Protein AF-A0A1M6V887-F1 (afdb_monomer_lite)

Structure (mmCIF, N/CA/C/O backbone):
data_AF-A0A1M6V887-F1
#
_entry.id   AF-A0A1M6V887-F1
#
loop_
_atom_site.group_PDB
_atom_site.id
_atom_site.type_symbol
_atom_site.label_atom_id
_atom_site.label_alt_id
_atom_site.label_comp_id
_atom_site.label_asym_id
_atom_site.label_entity_id
_atom_site.label_seq_id
_atom_site.pdbx_PDB_ins_code
_atom_site.Cartn_x
_atom_site.Cartn_y
_atom_site.Cartn_z
_atom_site.occupancy
_atom_site.B_iso_or_equiv
_atom_site.auth_seq_id
_atom_site.auth_comp_id
_atom_site.auth_asym_id
_atom_site.auth_atom_id
_atom_site.pdbx_PDB_model_num
ATOM 1 N N . MET A 1 1 ? -3.893 9.327 21.746 1.00 69.94 1 MET A N 1
ATOM 2 C CA . MET A 1 1 ? -4.858 9.530 20.645 1.00 69.94 1 MET A CA 1
ATOM 3 C C . MET A 1 1 ? -4.249 10.284 19.473 1.00 69.94 1 MET A C 1
ATOM 5 O O . MET A 1 1 ? -4.200 9.677 18.418 1.00 69.94 1 MET A O 1
ATOM 9 N N . LEU A 1 2 ? -3.698 11.497 19.641 1.00 79.75 2 LEU A N 1
ATOM 10 C CA . LEU A 1 2 ? -3.108 12.311 18.554 1.00 79.75 2 LEU A CA 1
ATOM 11 C C . LEU A 1 2 ? -2.219 11.526 17.561 1.00 79.75 2 LEU A C 1
ATOM 13 O O . LEU A 1 2 ? -2.424 11.602 16.357 1.00 79.75 2 LEU A O 1
ATOM 17 N N . THR A 1 3 ? -1.283 10.709 18.057 1.00 83.62 3 THR A N 1
ATOM 18 C CA . THR A 1 3 ? -0.378 9.895 17.220 1.00 83.62 3 THR A CA 1
ATOM 19 C C . THR A 1 3 ? -1.118 8.912 16.307 1.00 83.62 3 THR A C 1
ATOM 21 O O . THR A 1 3 ? -0.723 8.728 15.161 1.00 83.62 3 THR A O 1
ATOM 24 N N . ILE A 1 4 ? -2.206 8.310 16.797 1.00 84.69 4 ILE A N 1
ATOM 25 C CA . ILE A 1 4 ? -3.026 7.359 16.034 1.00 84.69 4 ILE A CA 1
ATOM 26 C C . ILE A 1 4 ? -3.824 8.109 14.964 1.00 84.69 4 ILE A C 1
ATOM 28 O O . ILE A 1 4 ? -3.908 7.629 13.841 1.00 84.69 4 ILE A O 1
ATOM 32 N N . GLN A 1 5 ? -4.339 9.306 15.272 1.00 85.56 5 GLN A N 1
ATOM 33 C CA . GLN A 1 5 ? -5.052 10.130 14.286 1.00 85.56 5 GLN A CA 1
ATOM 34 C C . GLN A 1 5 ? -4.105 10.568 13.163 1.00 85.56 5 GLN A C 1
ATOM 36 O O . GLN A 1 5 ? -4.417 10.376 11.993 1.00 85.56 5 GLN A O 1
ATOM 41 N N . CYS A 1 6 ? -2.918 11.092 13.501 1.00 88.56 6 CYS A N 1
ATOM 42 C CA . CYS A 1 6 ? -1.921 11.491 12.504 1.00 88.56 6 CYS A CA 1
ATOM 43 C C . CYS A 1 6 ? -1.523 10.318 11.605 1.00 88.56 6 CYS A C 1
ATOM 45 O O . CYS A 1 6 ? -1.437 10.474 10.389 1.00 88.56 6 CYS A O 1
ATOM 47 N N . TYR A 1 7 ? -1.321 9.139 12.198 1.00 90.38 7 TYR A N 1
ATOM 48 C CA . TYR A 1 7 ? -1.041 7.927 11.445 1.00 90.38 7 TYR A CA 1
ATOM 49 C C 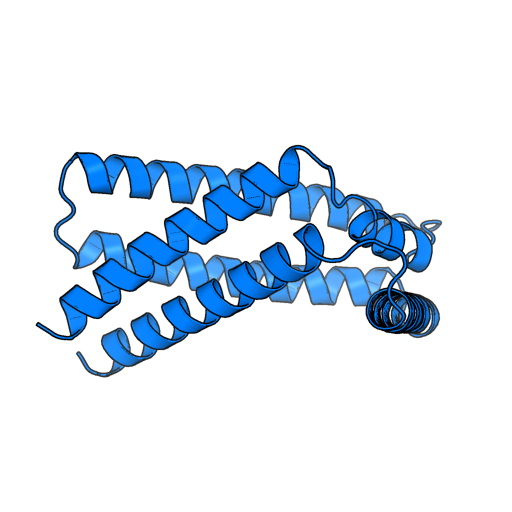. TYR A 1 7 ? -2.217 7.546 10.528 1.00 90.38 7 TYR A C 1
ATOM 51 O O . TYR A 1 7 ? -2.000 7.302 9.347 1.00 90.38 7 TYR A O 1
ATOM 59 N N . ALA A 1 8 ? -3.455 7.541 11.033 1.00 87.69 8 ALA A N 1
ATOM 60 C CA . ALA A 1 8 ? -4.643 7.186 10.258 1.00 87.69 8 ALA A CA 1
ATOM 61 C C . ALA A 1 8 ? -4.856 8.137 9.069 1.00 87.69 8 ALA A C 1
ATOM 63 O O . ALA A 1 8 ? -5.131 7.685 7.959 1.00 87.69 8 ALA A O 1
ATOM 64 N N . PHE A 1 9 ? -4.644 9.442 9.270 1.00 90.12 9 PHE A N 1
ATOM 65 C CA . PHE A 1 9 ? -4.653 10.430 8.191 1.00 90.12 9 PHE A CA 1
ATOM 66 C C . PHE A 1 9 ? -3.540 10.180 7.174 1.00 90.12 9 PHE A C 1
ATOM 68 O O . PHE A 1 9 ? -3.796 10.218 5.973 1.00 90.12 9 PHE A O 1
ATOM 75 N N . PHE A 1 10 ? -2.317 9.899 7.625 1.00 90.88 10 PHE A N 1
ATOM 76 C CA . PHE A 1 10 ? -1.206 9.619 6.718 1.00 90.88 10 PHE A CA 1
ATOM 77 C C . PHE A 1 10 ? -1.443 8.331 5.916 1.00 90.88 10 PHE A C 1
ATOM 79 O O . PHE A 1 10 ? -1.194 8.295 4.713 1.00 90.88 10 PHE A O 1
ATOM 86 N N . TRP A 1 11 ? -2.005 7.300 6.551 1.00 92.06 11 TRP A N 1
ATOM 87 C CA . TRP A 1 11 ? -2.368 6.044 5.901 1.00 92.06 11 TRP A CA 1
ATOM 88 C C . TRP A 1 11 ? -3.495 6.235 4.883 1.00 92.06 11 TRP A C 1
ATOM 90 O O . TRP A 1 11 ? -3.403 5.721 3.768 1.00 92.06 11 TRP A O 1
ATOM 100 N N . LEU A 1 12 ? -4.506 7.051 5.197 1.00 91.44 12 LEU A N 1
ATOM 101 C CA . LEU A 1 12 ? -5.552 7.433 4.246 1.00 91.44 12 LEU A CA 1
ATOM 102 C C . LEU A 1 12 ? -4.972 8.178 3.034 1.00 91.44 12 LEU A C 1
ATOM 104 O O . LEU A 1 12 ? -5.258 7.813 1.895 1.00 91.44 12 LEU A O 1
ATOM 108 N N . LEU A 1 13 ? -4.146 9.202 3.266 1.00 91.81 13 LEU A N 1
ATOM 109 C CA . LEU A 1 13 ? -3.545 10.007 2.198 1.00 91.81 13 LEU A CA 1
ATOM 110 C C . LEU A 1 13 ? -2.625 9.175 1.301 1.00 91.81 13 LEU A C 1
ATOM 112 O O . LEU A 1 13 ? -2.668 9.321 0.079 1.00 91.81 13 LEU A O 1
ATOM 116 N N . SER A 1 14 ? -1.833 8.279 1.893 1.00 88.88 14 SER A N 1
ATOM 117 C CA . SER A 1 14 ? -0.972 7.354 1.156 1.00 88.88 14 SER A CA 1
ATOM 118 C C . SER A 1 14 ? -1.794 6.445 0.237 1.00 88.88 14 SER A C 1
ATOM 120 O O . SER A 1 14 ? -1.525 6.404 -0.963 1.00 88.88 14 SER A O 1
ATOM 122 N N . ASN A 1 15 ? -2.860 5.818 0.750 1.00 87.88 15 ASN A N 1
ATOM 123 C CA . ASN A 1 15 ? -3.737 4.968 -0.062 1.00 87.88 15 ASN A CA 1
ATOM 124 C C . ASN A 1 15 ? -4.506 5.761 -1.137 1.00 87.88 15 ASN A C 1
ATOM 126 O O . ASN A 1 15 ? -4.669 5.266 -2.251 1.00 87.88 15 ASN A O 1
ATOM 130 N N . CYS A 1 16 ? -4.933 6.998 -0.852 1.00 86.94 16 CYS A N 1
ATOM 131 C CA . CYS A 1 16 ? -5.525 7.894 -1.855 1.00 86.94 16 CYS A CA 1
ATOM 132 C C . CYS A 1 16 ? -4.547 8.202 -2.995 1.00 86.94 16 CYS A C 1
ATOM 134 O O . CYS A 1 16 ? -4.934 8.168 -4.162 1.00 86.94 16 CYS A O 1
ATOM 136 N N . SER A 1 17 ? -3.283 8.487 -2.668 1.00 86.56 17 SER A N 1
ATOM 137 C CA . SER A 1 17 ? -2.237 8.732 -3.665 1.00 86.56 17 SER A CA 1
ATOM 138 C C . SER A 1 17 ? -2.011 7.499 -4.544 1.00 86.56 17 SER A C 1
ATOM 140 O O . SER A 1 17 ? -2.043 7.603 -5.768 1.00 86.56 17 SER A O 1
ATOM 142 N N . SER A 1 18 ? -1.888 6.312 -3.939 1.00 83.38 18 SER A N 1
ATOM 143 C CA . SER A 1 18 ? -1.762 5.049 -4.676 1.00 83.38 18 SER A CA 1
ATOM 144 C C . SER A 1 18 ? -2.957 4.791 -5.594 1.00 83.38 18 SER A C 1
ATOM 146 O O . SER A 1 18 ? -2.770 4.415 -6.748 1.00 83.38 18 SER A O 1
ATOM 148 N N . MET A 1 19 ? -4.180 5.042 -5.117 1.00 84.31 19 MET A N 1
ATOM 149 C CA . MET A 1 19 ? -5.389 4.895 -5.928 1.00 84.31 19 MET A CA 1
ATOM 150 C C . MET A 1 19 ? -5.386 5.858 -7.114 1.00 84.31 19 MET A C 1
ATOM 152 O O . MET A 1 19 ? -5.684 5.444 -8.230 1.00 84.31 19 MET A O 1
ATOM 156 N N . LYS A 1 20 ? -4.998 7.121 -6.897 1.00 83.19 20 LYS A N 1
ATOM 157 C CA . LYS A 1 20 ? -4.876 8.110 -7.971 1.00 83.19 20 LYS A CA 1
ATOM 158 C C . LYS A 1 20 ? -3.867 7.661 -9.026 1.00 83.19 20 LYS A C 1
ATOM 160 O O . LYS A 1 20 ? -4.201 7.675 -10.199 1.00 83.19 20 LYS A O 1
ATOM 165 N N . ILE A 1 21 ? -2.685 7.196 -8.620 1.00 80.38 21 ILE A N 1
ATOM 166 C CA . ILE A 1 21 ? -1.658 6.697 -9.550 1.00 80.38 21 ILE A CA 1
ATOM 167 C C . ILE A 1 21 ? -2.200 5.537 -10.394 1.00 80.38 21 ILE A C 1
ATOM 169 O O . ILE A 1 21 ? -1.987 5.506 -11.603 1.00 80.38 21 ILE A O 1
ATOM 173 N N . ILE A 1 22 ? -2.921 4.596 -9.778 1.00 76.81 22 ILE A N 1
ATOM 174 C CA . ILE A 1 22 ? -3.529 3.464 -10.490 1.00 76.81 22 ILE A CA 1
ATOM 175 C C . ILE A 1 22 ? -4.615 3.947 -11.456 1.00 76.81 22 ILE A C 1
ATOM 177 O O . IL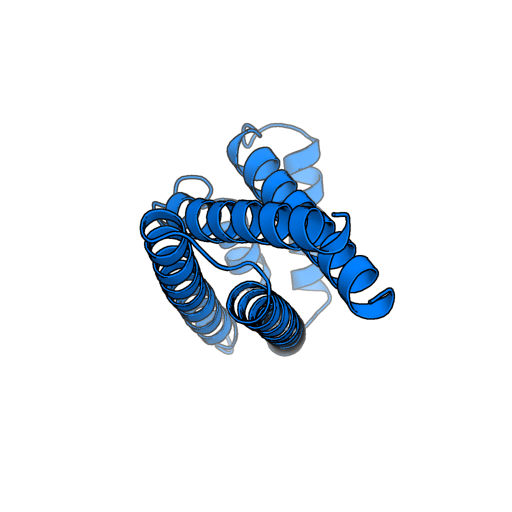E A 1 22 ? -4.665 3.486 -12.593 1.00 76.81 22 ILE A O 1
ATOM 181 N N . MET A 1 23 ? -5.477 4.869 -11.026 1.00 77.50 23 MET A N 1
ATOM 182 C CA . MET A 1 23 ? -6.547 5.418 -11.859 1.00 77.50 23 MET A CA 1
ATOM 183 C C . MET A 1 23 ? -6.011 6.236 -13.030 1.00 77.50 23 MET A C 1
ATOM 185 O O . MET A 1 23 ? -6.509 6.067 -14.138 1.00 77.50 23 MET A O 1
ATOM 189 N N . ASP A 1 24 ? -4.989 7.061 -12.803 1.00 74.62 24 ASP A N 1
ATOM 190 C CA . ASP A 1 24 ? -4.304 7.805 -13.857 1.00 74.62 24 ASP A CA 1
ATOM 191 C C . ASP A 1 24 ? -3.724 6.801 -14.861 1.00 74.62 24 ASP A C 1
ATOM 193 O O . ASP A 1 24 ? -4.051 6.851 -16.039 1.00 74.62 24 ASP A O 1
ATOM 197 N N . ARG A 1 25 ? -2.999 5.776 -14.394 1.00 68.88 25 ARG A N 1
ATOM 198 C CA . ARG A 1 25 ? -2.435 4.737 -15.271 1.00 68.88 25 ARG A CA 1
ATOM 199 C C . ARG A 1 25 ? -3.489 3.971 -16.081 1.00 68.88 25 ARG A C 1
ATOM 201 O O . ARG A 1 25 ? -3.215 3.604 -17.215 1.00 68.88 25 ARG A O 1
ATOM 208 N N . LEU A 1 26 ? -4.662 3.700 -15.505 1.00 69.19 26 LEU A N 1
ATOM 209 C CA . LEU A 1 26 ? -5.765 3.000 -16.179 1.00 69.19 26 LEU A CA 1
ATOM 210 C C . LEU A 1 26 ? -6.573 3.908 -17.121 1.00 69.19 26 LEU A C 1
ATOM 212 O O . LEU A 1 26 ? -7.219 3.399 -18.036 1.00 69.19 26 LEU A O 1
ATOM 216 N N . GLY A 1 27 ? -6.586 5.218 -16.865 1.00 62.25 27 GLY A N 1
ATOM 217 C CA . GLY A 1 27 ? -7.349 6.216 -17.616 1.00 62.25 27 GLY A CA 1
ATOM 218 C C . GLY A 1 27 ? -6.563 6.904 -18.733 1.00 62.25 27 GLY A C 1
ATOM 219 O O . GLY A 1 27 ? -7.177 7.469 -19.635 1.00 62.25 27 GLY A O 1
ATOM 220 N N . THR A 1 28 ? -5.231 6.865 -18.695 1.00 58.50 28 THR A N 1
ATOM 221 C CA . THR A 1 28 ? -4.382 7.438 -19.741 1.00 58.50 28 THR A CA 1
ATOM 222 C C . THR A 1 28 ? -4.364 6.526 -20.971 1.00 58.50 28 THR A C 1
ATOM 224 O O . THR A 1 28 ? -3.912 5.382 -20.910 1.00 58.50 28 THR A O 1
ATOM 227 N N . GLU A 1 29 ? -4.841 7.030 -22.111 1.00 55.81 29 GLU A N 1
ATOM 228 C CA . GLU A 1 29 ? -4.553 6.415 -23.409 1.00 55.81 29 GLU A CA 1
ATOM 229 C C . GLU A 1 29 ? -3.037 6.488 -23.643 1.00 55.81 29 GLU A C 1
ATOM 231 O O . GLU A 1 29 ? -2.437 7.550 -23.489 1.00 55.81 29 GLU A O 1
ATOM 236 N N . ALA A 1 30 ? -2.407 5.367 -24.008 1.00 55.88 30 ALA A N 1
ATOM 237 C CA . ALA A 1 30 ? -0.948 5.213 -24.121 1.00 55.88 30 ALA A CA 1
ATOM 238 C C . ALA A 1 30 ? -0.246 6.171 -25.123 1.00 55.88 30 ALA A C 1
ATOM 240 O O . ALA A 1 30 ? 0.961 6.074 -25.326 1.00 55.88 30 ALA A O 1
ATOM 241 N N . GLU A 1 31 ? -0.974 7.098 -25.755 1.00 54.94 31 GLU A N 1
ATOM 242 C CA . GLU A 1 31 ? -0.477 8.034 -26.770 1.00 54.94 31 GLU A CA 1
ATOM 243 C C . GLU A 1 31 ? -0.353 9.500 -26.315 1.00 54.94 31 GLU A C 1
ATOM 245 O O . GLU A 1 31 ? 0.166 10.313 -27.080 1.00 54.94 31 GLU A O 1
ATOM 250 N N . THR A 1 32 ? -0.763 9.872 -25.097 1.00 64.50 32 THR A N 1
ATOM 251 C CA . THR A 1 32 ? -0.560 11.252 -24.600 1.00 64.50 32 THR A CA 1
ATOM 252 C C . THR A 1 32 ? 0.912 11.578 -24.323 1.00 64.50 32 THR A C 1
ATOM 254 O O . THR A 1 32 ? 1.654 10.739 -23.814 1.00 64.50 32 THR A O 1
ATOM 257 N N . ASP A 1 33 ? 1.323 12.824 -24.589 1.00 68.00 33 ASP A N 1
ATOM 258 C CA . ASP A 1 33 ? 2.706 13.307 -24.402 1.00 68.00 33 ASP A CA 1
ATOM 259 C C . ASP A 1 33 ? 3.234 13.098 -22.968 1.00 68.00 33 ASP A C 1
ATOM 261 O O . ASP A 1 33 ? 4.394 12.744 -22.777 1.00 68.00 33 ASP A O 1
ATOM 265 N N . GLU A 1 34 ? 2.360 13.196 -21.963 1.00 66.62 34 GLU A N 1
ATOM 266 C CA . GLU A 1 34 ? 2.685 12.968 -20.546 1.00 66.62 34 GLU A CA 1
ATOM 267 C C . GLU A 1 34 ? 3.046 11.497 -20.240 1.00 66.62 34 GLU A C 1
ATOM 269 O O . GLU A 1 34 ? 3.811 11.202 -19.322 1.00 66.62 34 GLU A O 1
ATOM 274 N N . TYR A 1 35 ? 2.505 10.548 -21.015 1.00 66.19 35 TYR A N 1
ATOM 275 C CA . TYR A 1 35 ? 2.834 9.124 -20.896 1.00 66.19 35 TYR A CA 1
ATOM 276 C C . TYR A 1 35 ? 4.216 8.831 -21.490 1.00 66.19 35 TYR A C 1
ATOM 278 O O . TYR A 1 35 ? 4.986 8.067 -20.911 1.00 66.19 35 TYR A O 1
ATOM 286 N N . LYS A 1 36 ? 4.550 9.483 -22.613 1.00 68.50 36 LYS A N 1
ATOM 287 C CA . LYS A 1 36 ? 5.879 9.400 -23.235 1.00 68.50 36 LYS A CA 1
ATOM 288 C C . LYS A 1 36 ? 6.957 9.997 -22.339 1.00 68.50 36 LYS A C 1
ATOM 290 O O . LYS A 1 36 ? 7.965 9.343 -22.123 1.00 68.50 36 LYS A O 1
ATOM 295 N N . GLU A 1 37 ? 6.709 11.161 -21.742 1.00 74.56 37 GLU A N 1
ATOM 296 C CA . GLU A 1 37 ? 7.657 11.789 -20.813 1.00 74.56 37 GLU A CA 1
ATOM 297 C C . GLU A 1 37 ? 7.976 10.873 -19.618 1.00 74.56 37 GLU A C 1
ATOM 299 O O . GLU A 1 37 ? 9.142 10.629 -19.316 1.00 74.56 37 GLU A O 1
ATOM 304 N N . LYS A 1 38 ? 6.959 10.255 -19.001 1.00 70.62 38 LYS A N 1
ATOM 305 C CA . LYS A 1 38 ? 7.166 9.284 -17.908 1.00 70.62 38 LYS A CA 1
ATOM 306 C C . LYS A 1 38 ? 7.903 8.023 -18.359 1.00 70.62 38 LYS A C 1
ATOM 308 O O . LYS A 1 38 ? 8.679 7.457 -17.590 1.00 70.62 38 LYS A O 1
ATOM 313 N N . ARG A 1 39 ? 7.655 7.561 -19.586 1.00 69.31 39 ARG A N 1
ATOM 314 C CA . ARG A 1 39 ? 8.354 6.414 -20.178 1.00 69.31 39 ARG A CA 1
ATOM 315 C C . ARG A 1 39 ? 9.836 6.729 -20.389 1.00 69.31 39 ARG A C 1
ATOM 317 O O . ARG A 1 39 ? 10.675 5.920 -20.005 1.00 69.31 39 ARG A O 1
ATOM 324 N N . ASP A 1 40 ? 10.141 7.917 -20.897 1.00 76.88 40 ASP A N 1
ATOM 325 C CA . ASP A 1 40 ? 11.509 8.391 -21.118 1.00 76.88 40 ASP A CA 1
ATOM 326 C C . ASP A 1 40 ? 12.253 8.604 -19.785 1.00 76.88 40 ASP A C 1
ATOM 328 O O . ASP A 1 40 ? 13.431 8.260 -19.664 1.00 76.88 40 ASP A O 1
ATOM 332 N N . GLU A 1 41 ? 11.573 9.092 -18.740 1.00 74.12 41 GLU A N 1
ATOM 333 C CA . GLU A 1 41 ? 12.135 9.172 -17.384 1.00 74.12 41 GLU A CA 1
ATOM 334 C C . GLU A 1 41 ? 12.501 7.786 -16.833 1.00 74.12 41 GLU A C 1
ATOM 336 O O . GLU A 1 41 ? 13.598 7.598 -16.299 1.00 74.12 41 GLU A O 1
ATOM 341 N N . ILE A 1 42 ? 11.612 6.801 -16.987 1.00 71.12 42 ILE A N 1
ATOM 342 C CA . ILE A 1 42 ? 11.841 5.412 -16.565 1.00 71.12 42 ILE A CA 1
ATOM 343 C C . ILE A 1 42 ? 13.016 4.790 -17.331 1.00 71.12 42 ILE A C 1
ATOM 345 O O . ILE A 1 42 ? 13.868 4.131 -16.729 1.00 71.12 42 ILE A O 1
ATOM 349 N N . GLU A 1 43 ? 13.093 5.026 -18.640 1.00 69.88 43 GLU A N 1
ATOM 350 C CA . GLU A 1 43 ? 14.194 4.566 -19.485 1.00 69.88 43 GLU A CA 1
ATOM 351 C C . GLU A 1 43 ? 15.520 5.218 -19.065 1.00 69.88 43 GLU A C 1
ATOM 353 O O . GLU A 1 43 ? 16.539 4.539 -18.922 1.00 69.88 43 GLU A O 1
ATOM 358 N N . SER A 1 44 ? 15.505 6.517 -18.748 1.00 73.94 44 SER A N 1
ATOM 359 C CA . SER A 1 44 ? 16.679 7.218 -18.223 1.00 73.94 44 SER A CA 1
ATOM 360 C C . SER A 1 44 ? 17.150 6.626 -16.887 1.00 73.94 44 SER A C 1
ATOM 362 O O . SER A 1 44 ? 18.338 6.355 -16.719 1.00 73.94 44 SER A O 1
ATOM 364 N N . LEU A 1 45 ? 16.232 6.330 -15.960 1.00 70.06 45 LEU A N 1
ATOM 365 C CA . LEU A 1 45 ? 16.538 5.688 -14.679 1.00 70.06 45 LEU A CA 1
ATOM 366 C C . LEU A 1 45 ? 17.193 4.316 -14.873 1.00 70.06 45 LEU A C 1
ATOM 368 O O . LEU A 1 45 ? 18.193 4.028 -14.213 1.00 70.06 45 LEU A O 1
ATOM 372 N N . GLY A 1 46 ? 16.671 3.505 -15.800 1.00 65.81 46 GLY A N 1
ATOM 373 C CA . GLY A 1 46 ? 17.244 2.207 -16.170 1.00 65.81 46 GLY A CA 1
ATOM 374 C C . GLY A 1 46 ? 18.640 2.306 -16.796 1.00 65.81 46 GLY A C 1
ATOM 375 O O . GLY A 1 46 ? 19.469 1.430 -16.570 1.00 65.81 46 GLY A O 1
ATOM 376 N N . ASN A 1 47 ? 18.926 3.395 -17.514 1.00 69.12 47 ASN A N 1
ATOM 377 C CA . ASN A 1 47 ? 20.235 3.657 -18.121 1.00 69.12 47 ASN A CA 1
ATOM 378 C C . ASN A 1 47 ? 21.274 4.211 -17.126 1.00 69.12 47 ASN A C 1
ATOM 380 O O . ASN A 1 47 ? 22.475 4.005 -17.314 1.00 69.12 47 ASN A O 1
ATOM 384 N N . PHE A 1 48 ? 20.844 4.917 -16.072 1.00 68.62 48 PHE A N 1
ATOM 385 C CA . PHE A 1 48 ? 21.744 5.529 -15.082 1.00 68.62 48 PHE A CA 1
ATOM 386 C C . PHE A 1 48 ? 22.075 4.631 -13.882 1.00 68.62 48 PHE A C 1
ATOM 388 O O . PHE A 1 48 ? 23.134 4.802 -13.275 1.00 68.62 48 PHE A O 1
ATOM 395 N N . PHE A 1 49 ? 21.204 3.686 -13.520 1.00 66.81 49 PHE A N 1
ATOM 396 C CA . PHE A 1 49 ? 21.391 2.822 -12.353 1.00 66.81 49 PHE A CA 1
ATOM 397 C C . PHE A 1 49 ? 21.472 1.347 -12.744 1.00 66.81 49 PHE A C 1
ATOM 399 O O . PHE A 1 49 ? 20.765 0.880 -13.628 1.00 66.81 49 PHE A O 1
ATOM 406 N N . SER A 1 50 ? 22.301 0.573 -12.035 1.00 68.75 50 SER A N 1
ATOM 407 C CA . SER A 1 50 ? 22.321 -0.878 -12.229 1.00 68.75 50 SER A CA 1
ATOM 408 C C . SER A 1 50 ? 20.988 -1.502 -11.802 1.00 68.75 50 SER A C 1
ATOM 410 O O . SER A 1 50 ? 20.388 -1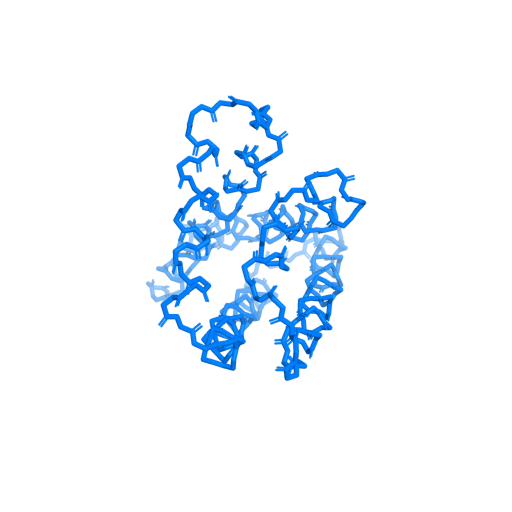.090 -10.802 1.00 68.75 50 SER A O 1
ATOM 412 N N . GLY A 1 51 ? 20.555 -2.550 -12.511 1.00 66.25 51 GLY A N 1
ATOM 413 C CA . GLY A 1 51 ? 19.339 -3.301 -12.176 1.00 66.25 51 GLY A CA 1
ATOM 414 C C . GLY A 1 51 ? 19.318 -3.813 -10.742 1.00 66.25 51 GLY A C 1
ATOM 415 O O . GLY A 1 51 ? 18.278 -3.788 -10.086 1.00 66.25 51 GLY A O 1
ATOM 416 N N . GLU A 1 52 ? 20.483 -4.174 -10.198 1.00 69.38 52 GLU A N 1
ATOM 417 C CA . GLU A 1 52 ? 20.615 -4.562 -8.794 1.00 69.38 52 GLU A CA 1
ATOM 418 C C . GLU A 1 52 ? 20.307 -3.400 -7.832 1.00 69.38 52 GLU A C 1
ATOM 420 O O . GLU A 1 52 ? 19.631 -3.601 -6.820 1.00 69.38 52 GLU A O 1
ATOM 425 N N . SER A 1 53 ? 20.773 -2.184 -8.138 1.00 73.06 53 SER A N 1
ATOM 426 C CA . SER A 1 53 ? 20.536 -0.999 -7.306 1.00 73.06 53 SER A CA 1
ATOM 427 C C . SER A 1 53 ? 19.058 -0.608 -7.311 1.00 73.06 53 SER A C 1
ATOM 429 O O . SER A 1 53 ? 18.460 -0.452 -6.243 1.00 73.06 53 SER A O 1
ATOM 431 N N . ILE A 1 54 ? 18.448 -0.565 -8.501 1.00 72.81 54 ILE A N 1
ATOM 432 C CA . ILE A 1 54 ? 17.019 -0.288 -8.689 1.00 72.81 54 ILE A CA 1
ATOM 433 C C . ILE A 1 54 ? 16.176 -1.323 -7.937 1.00 72.81 54 ILE A C 1
ATOM 435 O O . ILE A 1 54 ? 15.351 -0.966 -7.095 1.00 72.81 54 ILE A O 1
ATOM 439 N N . THR A 1 55 ? 16.436 -2.612 -8.164 1.00 73.38 55 THR A N 1
ATOM 440 C CA . THR A 1 55 ? 15.711 -3.714 -7.515 1.00 73.38 55 THR A CA 1
ATOM 441 C C . THR A 1 55 ? 15.802 -3.630 -5.995 1.00 73.38 55 THR A C 1
ATOM 443 O O . THR A 1 55 ? 14.802 -3.790 -5.294 1.00 73.38 55 THR A O 1
ATOM 446 N N . ARG A 1 56 ? 16.994 -3.342 -5.459 1.00 78.44 56 ARG A N 1
ATOM 447 C CA . ARG A 1 56 ? 17.195 -3.193 -4.014 1.00 78.44 56 ARG A CA 1
ATOM 448 C C . ARG A 1 56 ? 16.396 -2.016 -3.455 1.00 78.44 56 ARG A C 1
ATOM 450 O O . ARG A 1 56 ? 15.789 -2.154 -2.395 1.00 78.44 56 ARG A O 1
ATOM 457 N N . MET A 1 57 ? 16.374 -0.884 -4.155 1.00 80.38 57 MET A N 1
ATOM 458 C CA . MET A 1 57 ? 15.650 0.313 -3.729 1.00 80.38 57 MET A CA 1
ATOM 459 C C . MET A 1 57 ? 14.135 0.070 -3.706 1.00 80.38 57 MET A C 1
ATOM 461 O O . MET A 1 57 ? 13.493 0.317 -2.684 1.00 80.38 57 MET A O 1
ATOM 465 N N . PHE A 1 58 ? 13.584 -0.510 -4.777 1.00 78.75 58 PHE A N 1
ATOM 466 C CA . PHE A 1 58 ? 12.168 -0.875 -4.853 1.00 78.75 58 PHE A CA 1
ATOM 467 C C . PHE A 1 58 ? 11.771 -1.919 -3.806 1.00 78.75 58 PHE A C 1
ATOM 469 O O . PHE A 1 58 ? 10.726 -1.780 -3.176 1.00 78.75 58 PHE A O 1
ATOM 476 N N . MET A 1 59 ? 12.618 -2.920 -3.549 1.00 79.94 59 MET A N 1
ATOM 477 C CA . MET A 1 59 ? 12.363 -3.917 -2.508 1.00 79.94 59 MET A CA 1
ATOM 478 C C . MET A 1 59 ? 12.315 -3.280 -1.112 1.00 79.94 59 MET A C 1
ATOM 480 O O . MET A 1 59 ? 11.411 -3.580 -0.335 1.00 79.94 59 MET A O 1
ATOM 484 N N . ILE A 1 60 ? 13.250 -2.378 -0.790 1.00 84.56 60 ILE A N 1
ATOM 485 C CA . ILE A 1 60 ? 13.259 -1.666 0.498 1.00 84.56 60 ILE A CA 1
ATOM 486 C C . ILE A 1 60 ? 11.994 -0.816 0.651 1.00 84.56 60 ILE A C 1
ATOM 488 O O . ILE A 1 60 ? 11.336 -0.884 1.689 1.00 84.56 60 ILE A O 1
ATOM 492 N N . ILE A 1 61 ? 11.631 -0.047 -0.380 1.00 83.62 61 ILE A N 1
ATOM 493 C CA . ILE A 1 61 ? 10.418 0.782 -0.370 1.00 83.62 61 ILE A CA 1
ATOM 494 C C . ILE A 1 61 ? 9.172 -0.098 -0.217 1.00 83.62 61 ILE A C 1
ATOM 496 O O . ILE A 1 61 ? 8.325 0.196 0.622 1.00 83.62 61 ILE A O 1
ATOM 500 N N . GLY A 1 62 ? 9.084 -1.208 -0.954 1.00 83.12 62 GLY A N 1
ATOM 501 C CA . GLY A 1 62 ? 7.978 -2.160 -0.859 1.00 83.12 62 GLY A CA 1
ATOM 502 C C . GLY A 1 62 ? 7.831 -2.758 0.541 1.00 83.12 62 GLY A C 1
ATOM 503 O O . GLY A 1 62 ? 6.728 -2.799 1.079 1.00 83.12 62 GLY A O 1
ATOM 504 N N . VAL A 1 63 ? 8.937 -3.143 1.187 1.00 86.25 63 VAL A N 1
ATOM 505 C CA . VAL A 1 63 ? 8.922 -3.641 2.574 1.00 86.25 63 VAL A CA 1
ATOM 506 C C . VAL A 1 63 ? 8.468 -2.558 3.553 1.00 86.25 63 VAL A C 1
ATOM 508 O O . VAL A 1 63 ? 7.667 -2.840 4.442 1.00 86.25 63 VAL A O 1
ATOM 511 N N . LEU A 1 64 ? 8.946 -1.320 3.398 1.00 88.56 64 LEU A N 1
ATOM 512 C CA . LEU A 1 64 ? 8.527 -0.202 4.248 1.00 88.56 64 LEU A CA 1
ATOM 513 C C . LEU A 1 64 ? 7.032 0.093 4.100 1.00 88.56 64 LEU A C 1
ATOM 515 O O . LEU A 1 64 ? 6.353 0.280 5.108 1.00 88.56 64 LEU A O 1
ATOM 519 N N . LEU A 1 65 ? 6.512 0.088 2.871 1.00 87.62 65 LEU A N 1
ATOM 520 C CA . LEU A 1 65 ? 5.087 0.271 2.600 1.00 87.62 65 LEU A CA 1
ATOM 521 C C . LEU A 1 65 ? 4.248 -0.889 3.147 1.00 87.62 65 LEU A C 1
ATOM 523 O O . LEU A 1 65 ? 3.197 -0.648 3.731 1.00 87.62 65 LEU A O 1
ATOM 527 N N . LEU A 1 66 ? 4.729 -2.130 3.044 1.00 88.12 66 LEU A N 1
ATOM 528 C CA . LEU A 1 66 ? 4.048 -3.291 3.616 1.00 88.12 66 LEU A CA 1
ATOM 529 C C . LEU A 1 66 ? 3.990 -3.217 5.146 1.00 88.12 66 LEU A C 1
ATOM 531 O O . LEU A 1 66 ? 2.943 -3.461 5.739 1.00 88.12 66 LEU A O 1
ATOM 535 N N . LEU A 1 67 ? 5.100 -2.854 5.798 1.00 90.25 67 LEU A N 1
ATOM 536 C CA . LEU A 1 67 ? 5.130 -2.625 7.245 1.00 90.25 67 LEU A CA 1
ATOM 537 C C . LEU A 1 67 ? 4.180 -1.501 7.642 1.00 90.25 67 LEU A C 1
ATOM 539 O O . LEU A 1 67 ? 3.456 -1.628 8.630 1.00 90.25 67 LEU A O 1
ATOM 543 N N . PHE A 1 68 ? 4.173 -0.422 6.862 1.00 90.81 68 PHE A N 1
ATOM 544 C CA . PHE A 1 68 ? 3.247 0.676 7.051 1.00 90.81 68 PHE A CA 1
ATOM 545 C C . PHE A 1 68 ? 1.803 0.173 6.965 1.00 90.81 68 PHE A C 1
ATOM 547 O O . PHE A 1 68 ? 1.075 0.351 7.929 1.00 90.81 68 PHE A O 1
ATOM 554 N N . ASP A 1 69 ? 1.409 -0.565 5.929 1.00 89.44 69 ASP A N 1
ATOM 555 C CA . ASP A 1 69 ? 0.063 -1.141 5.818 1.00 89.44 69 ASP A CA 1
ATOM 556 C C . ASP A 1 69 ? -0.287 -2.082 6.979 1.00 89.44 69 ASP A C 1
ATOM 558 O O . ASP A 1 69 ? -1.379 -1.983 7.541 1.00 89.44 69 ASP A O 1
ATOM 562 N N . CYS A 1 70 ? 0.637 -2.950 7.403 1.00 90.81 70 CYS A N 1
ATOM 563 C CA . CYS A 1 70 ? 0.441 -3.850 8.544 1.00 90.81 70 CYS A CA 1
ATOM 564 C C . CYS A 1 70 ? 0.091 -3.097 9.834 1.00 90.81 70 CYS A C 1
ATOM 566 O O . CYS A 1 70 ? -0.778 -3.544 10.585 1.00 90.81 70 CYS A O 1
ATOM 568 N N . VAL A 1 71 ? 0.727 -1.948 10.089 1.00 92.00 71 VAL A N 1
ATOM 569 C CA . VAL A 1 71 ? 0.381 -1.097 11.238 1.00 92.00 71 VAL A CA 1
ATOM 570 C C . VAL A 1 71 ? -1.050 -0.564 11.097 1.00 92.00 71 VAL A C 1
ATOM 572 O O . VAL A 1 71 ? -1.803 -0.583 12.069 1.00 92.00 71 VAL A O 1
ATOM 575 N N . GLY A 1 72 ? -1.470 -0.170 9.895 1.00 89.19 72 GLY A N 1
ATOM 576 C CA . GLY A 1 72 ? -2.826 0.310 9.624 1.00 89.19 72 GLY A CA 1
ATOM 577 C C . GLY A 1 72 ? -3.889 -0.764 9.835 1.00 89.19 72 GLY A C 1
ATOM 578 O O . GLY A 1 72 ? -4.891 -0.519 10.512 1.00 89.19 72 GLY A O 1
ATOM 579 N N . PHE A 1 73 ? -3.641 -1.986 9.359 1.00 91.44 73 PHE A N 1
ATOM 580 C CA . PHE A 1 73 ? -4.499 -3.140 9.635 1.00 91.44 73 PHE A CA 1
ATOM 581 C C . PHE A 1 73 ? -4.567 -3.460 11.129 1.00 91.44 73 PHE A C 1
ATOM 583 O O . PHE A 1 73 ? -5.659 -3.673 11.654 1.00 91.44 73 PHE A O 1
ATOM 590 N N . PHE A 1 74 ? -3.429 -3.453 11.826 1.00 92.50 74 PHE A N 1
ATOM 591 C CA . PHE A 1 74 ? -3.380 -3.704 13.265 1.00 92.50 74 PHE A CA 1
ATOM 592 C C . PHE A 1 74 ? -4.215 -2.685 14.049 1.00 92.50 74 PHE A C 1
ATOM 594 O O . PHE A 1 74 ? -5.050 -3.070 14.866 1.00 92.50 74 PHE A O 1
ATOM 601 N N . LEU A 1 75 ? -4.048 -1.391 13.762 1.00 90.56 75 LEU A N 1
ATOM 602 C CA . LEU A 1 75 ? -4.824 -0.330 14.407 1.00 90.56 75 LEU A CA 1
ATOM 603 C C . LEU A 1 75 ? -6.317 -0.448 14.078 1.00 90.56 75 LEU A C 1
ATOM 605 O O . LEU A 1 75 ? -7.157 -0.298 14.960 1.00 90.56 75 LEU A O 1
ATOM 609 N N . THR A 1 76 ? -6.656 -0.774 12.832 1.00 89.31 76 THR A N 1
ATOM 610 C CA . THR A 1 76 ? -8.052 -0.959 12.416 1.00 89.31 76 THR A CA 1
ATOM 611 C C . THR A 1 76 ? -8.709 -2.115 13.166 1.00 89.31 76 THR A C 1
ATOM 613 O O . THR A 1 76 ? -9.801 -1.955 13.704 1.00 89.31 76 THR A O 1
ATOM 616 N N . TYR A 1 77 ? -8.027 -3.256 13.267 1.00 89.56 77 TYR A N 1
ATOM 617 C CA . TYR A 1 77 ? -8.511 -4.407 14.026 1.00 89.56 77 TYR A CA 1
ATOM 618 C C . TYR A 1 77 ? -8.679 -4.089 15.515 1.00 89.56 77 TYR A C 1
ATOM 620 O O . TYR A 1 77 ? -9.671 -4.481 16.124 1.00 89.56 77 TYR A O 1
ATOM 628 N N . GLN A 1 78 ? -7.721 -3.360 16.090 1.00 89.38 78 GLN A N 1
ATOM 629 C CA . GLN A 1 78 ? -7.701 -3.061 17.517 1.00 89.38 78 GLN A CA 1
ATOM 630 C C . GLN A 1 78 ? -8.781 -2.058 17.941 1.00 89.38 78 GLN A C 1
ATOM 632 O O . GLN A 1 78 ? -9.254 -2.135 19.074 1.00 89.38 78 GLN A O 1
ATOM 637 N N . TYR A 1 79 ? -9.136 -1.104 17.074 1.00 86.12 79 TYR A N 1
ATOM 638 C CA . TYR A 1 79 ? -9.908 0.070 17.485 1.00 86.12 79 TYR A CA 1
ATOM 639 C C . TYR A 1 79 ? -11.290 0.205 16.831 1.00 86.12 79 TYR A C 1
ATOM 641 O O . TYR A 1 79 ? -12.200 0.710 17.472 1.00 86.12 79 TYR A O 1
ATOM 649 N N . VAL A 1 80 ? -11.502 -0.261 15.597 1.00 83.19 80 VAL A N 1
ATOM 650 C CA . VAL A 1 80 ? -12.677 0.137 14.787 1.00 83.19 80 VAL A CA 1
ATOM 651 C C . VAL A 1 80 ? -13.959 -0.667 15.084 1.00 83.19 80 VAL A C 1
ATOM 653 O O . VAL A 1 80 ? -14.992 -0.399 14.480 1.00 83.19 80 VAL A O 1
ATOM 656 N N . GLU A 1 81 ? -13.937 -1.623 16.022 1.00 86.00 81 GLU A N 1
ATOM 657 C CA . GLU A 1 81 ? -15.088 -2.491 16.367 1.00 86.00 81 GLU A CA 1
ATOM 658 C C . GLU A 1 81 ? -15.861 -2.984 15.123 1.00 86.00 81 GLU A C 1
ATOM 660 O O . GLU A 1 81 ? -17.047 -2.713 14.913 1.00 86.00 81 GLU A O 1
ATOM 665 N N . LEU A 1 82 ? -15.147 -3.690 14.243 1.00 86.12 82 LEU A N 1
ATOM 666 C CA . LEU A 1 82 ? -15.637 -4.051 12.913 1.00 86.12 82 LEU A CA 1
ATOM 667 C C . LEU A 1 82 ? -16.898 -4.931 12.972 1.00 86.12 82 LEU A C 1
ATOM 669 O O . LEU A 1 82 ? -16.918 -6.006 13.574 1.00 86.12 82 LEU A O 1
ATOM 673 N N . ARG A 1 83 ? -17.943 -4.524 12.243 1.00 88.25 83 ARG A N 1
ATOM 674 C CA . ARG A 1 83 ? -19.132 -5.353 11.992 1.00 88.25 83 ARG A CA 1
ATOM 675 C C . ARG A 1 83 ? -18.769 -6.590 11.157 1.00 88.25 83 ARG A C 1
ATOM 677 O O . ARG A 1 83 ? -17.806 -6.542 10.392 1.00 88.25 83 ARG A O 1
ATOM 684 N N . PRO A 1 84 ? -19.584 -7.664 11.171 1.00 87.50 84 PRO A N 1
ATOM 685 C CA . PRO A 1 84 ? -19.279 -8.901 10.445 1.00 87.50 84 PRO A CA 1
ATOM 686 C C . PRO A 1 84 ? -18.945 -8.713 8.958 1.00 87.50 84 PRO A 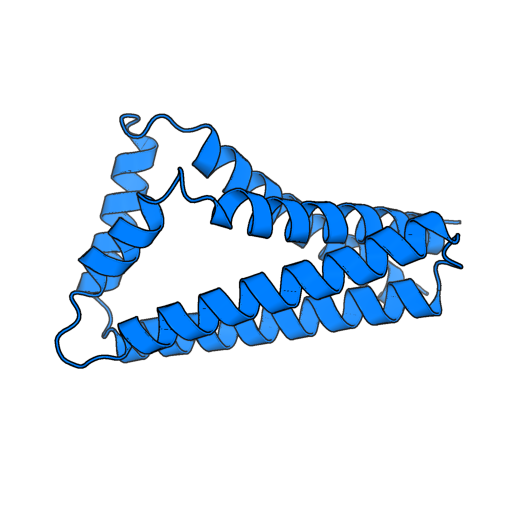C 1
ATOM 688 O O . PRO A 1 84 ? -18.007 -9.321 8.455 1.00 87.50 84 PRO A O 1
ATOM 691 N N . TRP A 1 85 ? -19.652 -7.827 8.251 1.00 85.50 85 TRP A N 1
ATOM 692 C CA . TRP A 1 85 ? -19.348 -7.539 6.846 1.00 85.50 85 TRP A CA 1
ATOM 693 C C . TRP A 1 85 ? -18.048 -6.729 6.667 1.00 85.50 85 TRP A C 1
ATOM 695 O O . TRP A 1 85 ? -17.341 -6.927 5.684 1.00 85.50 85 TRP A O 1
ATOM 705 N N . GLN A 1 86 ? -17.693 -5.860 7.622 1.00 85.94 86 GLN A N 1
ATOM 706 C CA . GLN A 1 86 ? -16.431 -5.108 7.609 1.00 85.94 86 GLN A CA 1
ATOM 707 C C . GLN A 1 86 ? -15.240 -6.027 7.896 1.00 85.94 86 GLN A C 1
ATOM 709 O O . GLN A 1 86 ? -14.185 -5.850 7.299 1.00 85.94 86 GLN A O 1
ATOM 714 N N . LEU A 1 87 ? -15.423 -7.051 8.738 1.00 87.75 87 LEU A N 1
ATOM 715 C CA . LEU A 1 87 ? -14.432 -8.112 8.949 1.00 87.75 87 LEU A CA 1
ATOM 716 C C . LEU A 1 87 ? -14.161 -8.906 7.666 1.00 87.75 87 LEU A C 1
ATOM 718 O O . LEU A 1 87 ? -13.011 -9.226 7.378 1.00 87.75 87 LEU A O 1
ATOM 722 N N . VAL A 1 88 ? -15.192 -9.180 6.859 1.00 87.56 88 VAL A N 1
ATOM 723 C CA . VAL A 1 88 ? -15.003 -9.818 5.545 1.00 87.56 88 VAL A CA 1
ATOM 724 C C . VAL A 1 88 ? -14.144 -8.934 4.639 1.00 87.56 88 VAL A C 1
ATOM 726 O O . VAL A 1 88 ? -13.165 -9.416 4.075 1.00 87.56 88 VAL A O 1
ATOM 729 N N . VAL A 1 89 ? -14.451 -7.635 4.547 1.00 86.62 89 VAL A N 1
ATOM 730 C CA . VAL A 1 89 ? -13.644 -6.673 3.772 1.00 86.62 89 VAL A CA 1
ATOM 731 C C . VAL A 1 89 ? -12.212 -6.590 4.305 1.00 86.62 89 VAL A C 1
ATOM 733 O O . VAL A 1 89 ? -11.269 -6.572 3.518 1.00 86.62 89 VAL A O 1
ATOM 736 N N . PHE A 1 90 ? -12.034 -6.594 5.625 1.00 89.31 90 PHE A N 1
ATOM 737 C CA . PHE A 1 90 ? -10.729 -6.587 6.280 1.00 89.31 90 PHE A CA 1
ATOM 738 C C . PHE A 1 90 ? -9.880 -7.795 5.867 1.00 89.31 90 PHE A C 1
ATOM 740 O O . PHE A 1 90 ? -8.776 -7.627 5.349 1.00 89.31 90 PHE A O 1
ATOM 747 N N . CYS A 1 91 ? -10.421 -9.007 6.002 1.00 89.50 91 CYS A N 1
ATOM 748 C CA . CYS A 1 91 ? -9.726 -10.234 5.616 1.00 89.50 91 CYS A CA 1
ATOM 749 C C . CYS A 1 91 ? -9.434 -10.291 4.109 1.00 89.50 91 CYS A C 1
ATOM 751 O O . CYS A 1 91 ? -8.338 -10.686 3.716 1.00 89.50 91 CYS A O 1
ATOM 753 N N . LEU A 1 92 ? -10.380 -9.865 3.263 1.00 89.81 92 LEU A N 1
ATOM 754 C CA . LEU A 1 92 ? -10.178 -9.808 1.812 1.00 89.81 92 LEU A CA 1
ATOM 755 C C . LEU A 1 92 ? -9.080 -8.815 1.423 1.00 89.81 92 LEU A C 1
ATOM 757 O O . LEU A 1 92 ? -8.273 -9.117 0.549 1.00 89.81 92 LEU A O 1
ATOM 761 N N . SER A 1 93 ? -9.015 -7.663 2.090 1.00 87.69 93 SER A N 1
ATOM 762 C CA . SER A 1 93 ? -7.993 -6.641 1.834 1.00 87.69 93 SER A CA 1
ATOM 763 C C . SER A 1 93 ? -6.596 -7.144 2.195 1.00 87.69 93 SER A C 1
ATOM 765 O O . SER A 1 93 ? -5.653 -6.923 1.441 1.00 87.69 93 SER A O 1
ATOM 767 N N . ILE A 1 94 ? -6.469 -7.876 3.309 1.00 88.94 94 ILE A N 1
ATOM 768 C CA . ILE A 1 94 ? -5.215 -8.534 3.699 1.00 88.94 94 ILE A CA 1
ATOM 769 C C . ILE A 1 94 ? -4.820 -9.588 2.664 1.00 88.94 94 ILE A C 1
ATOM 771 O O . ILE A 1 94 ? -3.682 -9.599 2.201 1.00 88.94 94 ILE A O 1
ATOM 775 N N . ALA A 1 95 ? -5.750 -10.461 2.270 1.00 88.38 95 ALA A N 1
ATOM 776 C CA . ALA A 1 95 ? -5.478 -11.492 1.272 1.00 88.38 95 ALA A CA 1
ATOM 777 C C . ALA A 1 95 ? -5.034 -10.883 -0.068 1.00 88.38 95 ALA A C 1
ATOM 779 O O . ALA A 1 95 ? -4.040 -11.323 -0.642 1.00 88.38 95 ALA A O 1
ATOM 780 N N . ALA A 1 96 ? -5.721 -9.837 -0.532 1.00 87.12 96 ALA A N 1
ATOM 781 C CA . ALA A 1 96 ? -5.368 -9.121 -1.752 1.00 87.12 96 ALA A CA 1
ATOM 782 C C . ALA A 1 96 ? -3.979 -8.471 -1.652 1.00 87.12 96 ALA A C 1
ATOM 784 O O . ALA A 1 96 ? -3.194 -8.592 -2.587 1.00 87.12 96 ALA A O 1
ATOM 785 N N . LEU A 1 97 ? -3.640 -7.865 -0.507 1.00 86.75 97 LEU A N 1
ATOM 786 C CA . LEU A 1 97 ? -2.315 -7.289 -0.265 1.00 86.75 97 LEU A CA 1
ATOM 787 C C . LEU A 1 97 ? -1.203 -8.338 -0.336 1.00 86.75 97 LEU A C 1
ATOM 789 O O . LEU A 1 97 ? -0.171 -8.088 -0.948 1.00 86.75 97 LEU A O 1
ATOM 793 N N . PHE A 1 98 ? -1.395 -9.509 0.275 1.00 86.62 98 PHE A N 1
ATOM 794 C CA . PHE A 1 98 ? -0.392 -10.576 0.228 1.00 86.62 98 PHE A CA 1
ATOM 795 C C . PHE A 1 98 ? -0.185 -11.116 -1.187 1.00 86.62 98 PHE A C 1
ATOM 797 O O . PHE A 1 98 ? 0.946 -11.415 -1.567 1.00 86.62 98 PHE A O 1
ATOM 804 N N . ILE A 1 99 ? -1.261 -11.231 -1.968 1.00 86.38 99 ILE A N 1
ATOM 805 C CA . ILE A 1 99 ? -1.185 -11.651 -3.370 1.00 86.38 99 ILE A CA 1
ATOM 806 C C . ILE A 1 99 ? -0.416 -10.608 -4.196 1.00 86.38 99 ILE A C 1
ATOM 808 O O . ILE A 1 99 ? 0.476 -10.976 -4.961 1.00 86.38 99 ILE A O 1
ATOM 812 N N . ASP A 1 100 ? -0.725 -9.325 -4.009 1.00 83.06 100 ASP A N 1
ATOM 813 C CA . ASP A 1 100 ? -0.089 -8.202 -4.706 1.00 83.06 100 ASP A CA 1
ATOM 814 C C . ASP A 1 100 ? 1.404 -8.090 -4.348 1.00 83.06 100 ASP A C 1
ATOM 816 O O . ASP A 1 100 ? 2.267 -8.145 -5.222 1.00 83.06 100 ASP A O 1
ATOM 820 N N . ALA A 1 101 ? 1.735 -8.104 -3.053 1.00 81.94 101 ALA A N 1
ATOM 821 C CA . ALA A 1 101 ? 3.116 -8.081 -2.572 1.00 81.94 101 ALA A CA 1
ATOM 822 C C . ALA A 1 101 ? 3.916 -9.316 -3.020 1.00 81.94 101 ALA A C 1
ATOM 824 O O . ALA A 1 101 ? 5.095 -9.216 -3.358 1.00 81.94 101 ALA A O 1
ATOM 825 N N . GLY A 1 102 ? 3.284 -10.495 -3.045 1.00 82.62 102 GLY A N 1
ATOM 826 C CA . GLY A 1 102 ? 3.901 -11.716 -3.556 1.00 82.62 102 GLY A CA 1
ATOM 827 C C . GLY A 1 102 ? 4.275 -11.586 -5.032 1.00 82.62 102 GLY A C 1
ATOM 828 O O . GLY A 1 102 ? 5.404 -11.906 -5.407 1.00 82.62 102 GLY A O 1
ATOM 829 N N . ARG A 1 103 ? 3.359 -11.069 -5.861 1.00 80.50 103 ARG A N 1
ATOM 830 C CA . ARG A 1 103 ? 3.615 -10.782 -7.280 1.00 80.50 103 ARG A CA 1
ATOM 831 C C . ARG A 1 103 ? 4.782 -9.812 -7.445 1.00 80.50 103 ARG A C 1
ATOM 833 O O . ARG A 1 103 ? 5.664 -10.078 -8.259 1.00 80.50 103 ARG A O 1
ATOM 840 N N . ASP A 1 104 ? 4.800 -8.730 -6.675 1.00 76.00 104 ASP A N 1
ATOM 841 C CA . ASP A 1 104 ? 5.870 -7.736 -6.729 1.00 76.00 104 ASP A CA 1
ATOM 842 C C . ASP A 1 104 ? 7.232 -8.366 -6.424 1.00 76.00 104 ASP A C 1
ATOM 844 O O . ASP A 1 104 ? 8.181 -8.188 -7.184 1.00 76.00 104 ASP A O 1
ATOM 848 N N . VAL A 1 105 ? 7.324 -9.204 -5.387 1.00 76.19 105 VAL A N 1
ATOM 849 C CA . VAL A 1 105 ? 8.555 -9.943 -5.061 1.00 76.19 105 VAL A CA 1
ATOM 850 C C . VAL A 1 105 ? 8.983 -10.880 -6.194 1.00 76.19 105 VAL A C 1
ATOM 852 O O . VAL A 1 105 ? 10.174 -10.938 -6.506 1.00 76.19 105 VAL A O 1
ATOM 855 N N . TYR A 1 106 ? 8.047 -11.593 -6.832 1.00 74.44 106 TYR A N 1
ATOM 856 C CA . TYR A 1 106 ? 8.364 -12.429 -7.995 1.00 74.44 106 TYR A CA 1
ATOM 857 C C . TYR A 1 106 ? 8.930 -11.597 -9.154 1.00 74.44 106 TYR A C 1
ATOM 859 O O . TYR A 1 106 ? 9.972 -11.962 -9.693 1.00 74.44 106 TYR A O 1
ATOM 867 N N . ARG A 1 107 ? 8.323 -10.447 -9.475 1.00 68.81 107 ARG A N 1
ATOM 868 C CA . ARG A 1 107 ? 8.805 -9.551 -10.545 1.00 68.81 107 ARG A CA 1
ATOM 869 C C . ARG A 1 107 ? 10.175 -8.948 -10.231 1.00 68.81 107 ARG A C 1
ATOM 871 O O . ARG A 1 107 ? 11.052 -8.939 -11.089 1.00 68.81 107 ARG A O 1
ATOM 878 N N . TYR A 1 108 ? 10.395 -8.494 -8.997 1.00 67.69 108 TYR A N 1
ATOM 879 C CA . TYR A 1 108 ? 11.697 -7.971 -8.567 1.00 67.69 108 TYR A CA 1
ATOM 880 C C . TYR A 1 108 ? 12.795 -9.037 -8.582 1.00 67.69 108 TYR A C 1
ATOM 882 O O . TYR A 1 108 ? 13.968 -8.718 -8.765 1.00 67.69 108 TYR A O 1
ATOM 890 N N . ARG A 1 109 ? 12.442 -10.314 -8.411 1.00 67.75 109 ARG A N 1
ATOM 891 C CA . ARG A 1 109 ? 13.402 -11.412 -8.541 1.00 67.75 109 ARG A CA 1
ATOM 892 C C . ARG A 1 109 ? 13.843 -11.619 -9.990 1.00 67.75 109 ARG A C 1
ATOM 894 O O . ARG A 1 109 ? 15.024 -11.877 -10.206 1.00 67.75 109 ARG A O 1
ATOM 901 N N . ASP A 1 110 ? 12.936 -11.475 -10.951 1.00 64.19 110 ASP A N 1
ATOM 902 C CA . ASP A 1 110 ? 13.253 -11.612 -12.379 1.00 64.19 110 ASP A CA 1
ATOM 903 C C . ASP A 1 110 ? 14.137 -10.447 -12.875 1.00 64.19 110 ASP A C 1
ATOM 905 O O . ASP A 1 110 ? 15.086 -10.667 -13.631 1.00 64.19 110 ASP A O 1
ATOM 909 N N . LEU A 1 111 ? 13.933 -9.240 -12.328 1.00 59.00 111 LEU A N 1
ATOM 910 C CA . LEU A 1 111 ? 14.783 -8.052 -12.532 1.00 59.00 111 LEU A CA 1
ATOM 911 C C . LEU A 1 111 ? 16.233 -8.208 -12.032 1.00 59.00 111 LEU A C 1
ATOM 913 O O . LEU A 1 111 ? 17.108 -7.441 -12.428 1.00 59.00 111 LEU A O 1
ATOM 917 N N . LYS A 1 112 ? 16.507 -9.182 -11.155 1.00 56.25 112 LYS A N 1
ATOM 918 C CA . LYS A 1 112 ? 17.848 -9.447 -10.607 1.00 56.25 112 LYS A CA 1
ATOM 919 C C . LYS A 1 112 ? 18.708 -10.333 -11.526 1.00 56.25 112 LYS A C 1
ATOM 921 O O . LYS A 1 112 ? 19.862 -10.601 -11.196 1.00 56.25 112 LYS A O 1
ATOM 926 N N . SER A 1 113 ? 18.164 -10.842 -12.632 1.00 58.91 113 SER A N 1
ATOM 927 C CA . SER A 1 113 ? 18.943 -11.644 -13.584 1.00 58.91 113 SER A CA 1
ATOM 928 C C . SER A 1 113 ? 19.956 -10.772 -14.345 1.00 58.91 113 SER A C 1
ATOM 930 O O . SER A 1 113 ? 19.659 -9.645 -14.722 1.00 58.91 113 SER A O 1
ATOM 932 N N . GLU A 1 114 ? 21.181 -11.277 -14.510 1.00 50.91 114 GLU A N 1
ATOM 933 C CA . GLU A 1 114 ? 22.384 -10.502 -14.883 1.00 50.91 114 GLU A CA 1
ATOM 934 C C . GLU A 1 114 ? 22.356 -9.919 -16.317 1.00 50.91 114 GLU A C 1
ATOM 936 O O . GLU A 1 114 ? 23.110 -8.998 -16.608 1.00 50.91 114 GLU A O 1
ATOM 941 N N . ASP A 1 115 ? 21.439 -10.397 -17.168 1.00 50.62 115 ASP A N 1
ATOM 942 C CA . ASP A 1 115 ? 21.233 -9.978 -18.570 1.00 50.62 115 ASP A CA 1
ATOM 943 C C . ASP A 1 115 ? 19.896 -9.239 -18.800 1.00 50.62 115 ASP A C 1
ATOM 945 O O . ASP A 1 115 ? 19.475 -9.019 -19.938 1.00 50.62 115 ASP A O 1
ATOM 949 N N . ALA A 1 116 ? 19.175 -8.887 -17.734 1.00 55.22 116 ALA A N 1
ATOM 950 C CA . ALA A 1 116 ? 17.888 -8.220 -17.855 1.00 55.22 116 ALA A CA 1
ATOM 951 C C . ALA A 1 116 ? 18.058 -6.762 -18.306 1.00 55.22 116 ALA A C 1
ATOM 953 O O . ALA A 1 116 ? 18.651 -5.949 -17.596 1.00 55.22 116 ALA A O 1
ATOM 954 N N . ASP A 1 117 ? 17.472 -6.409 -19.452 1.00 61.00 117 ASP A N 1
ATOM 955 C CA . ASP A 1 117 ? 17.265 -5.013 -19.829 1.00 61.00 117 ASP A CA 1
ATOM 956 C C . ASP A 1 117 ? 16.241 -4.394 -18.864 1.00 61.00 117 ASP A C 1
ATOM 958 O O . ASP A 1 117 ? 15.023 -4.516 -19.008 1.00 61.00 117 ASP A O 1
ATOM 962 N N . VAL A 1 118 ? 16.774 -3.782 -17.809 1.00 61.06 118 VAL A N 1
ATOM 963 C CA . VAL A 1 118 ? 16.024 -3.170 -16.708 1.00 61.06 118 VAL A CA 1
ATOM 964 C C . VAL A 1 118 ? 15.051 -2.123 -17.237 1.00 61.06 118 VAL A C 1
ATOM 966 O O . VAL A 1 118 ? 13.939 -2.009 -16.723 1.00 61.06 118 VAL A O 1
ATOM 969 N N . SER A 1 119 ? 15.452 -1.392 -18.282 1.00 57.03 119 SER A N 1
ATOM 970 C CA . SER A 1 119 ? 14.615 -0.388 -18.930 1.00 57.03 119 SER A CA 1
ATOM 971 C C . SER A 1 119 ? 13.428 -1.048 -19.633 1.00 57.03 119 SER A C 1
ATOM 973 O O . SER A 1 119 ? 12.287 -0.657 -19.389 1.00 57.03 119 SER A O 1
ATOM 975 N N . ALA A 1 120 ? 13.660 -2.131 -20.382 1.00 60.09 120 ALA A N 1
ATOM 976 C CA . ALA A 1 120 ? 12.604 -2.882 -21.054 1.00 60.09 120 ALA A CA 1
ATOM 977 C C . ALA A 1 120 ? 11.613 -3.506 -20.063 1.00 60.09 120 ALA A C 1
ATOM 979 O O . ALA A 1 120 ? 10.409 -3.423 -20.282 1.00 60.09 120 ALA A O 1
ATOM 980 N N . ILE A 1 121 ? 12.082 -4.061 -18.940 1.00 62.53 121 ILE A N 1
ATOM 981 C CA . ILE A 1 121 ? 11.195 -4.672 -17.936 1.00 62.53 121 ILE A CA 1
ATOM 982 C C . ILE A 1 121 ? 10.398 -3.611 -17.169 1.00 62.53 121 ILE A C 1
ATOM 984 O O . ILE A 1 121 ? 9.212 -3.813 -16.892 1.00 62.53 121 ILE A O 1
ATOM 988 N N . LEU A 1 122 ? 11.006 -2.470 -16.821 1.00 61.75 122 LEU A N 1
ATOM 989 C CA . LEU A 1 122 ? 10.263 -1.377 -16.191 1.00 61.75 122 LEU A CA 1
ATOM 990 C C . LEU A 1 122 ? 9.224 -0.781 -17.152 1.00 61.75 122 LEU A C 1
ATOM 992 O O . LEU A 1 122 ? 8.096 -0.526 -16.724 1.00 61.75 122 LEU A O 1
ATOM 996 N N . VAL A 1 123 ? 9.559 -0.618 -18.432 1.00 60.28 123 VAL A N 1
ATOM 997 C CA . VAL A 1 123 ? 8.636 -0.136 -19.469 1.00 60.28 123 VAL A CA 1
ATOM 998 C C . VAL A 1 123 ? 7.523 -1.151 -19.737 1.00 60.28 123 VAL A C 1
ATOM 1000 O O . VAL A 1 123 ? 6.357 -0.778 -19.744 1.00 60.28 123 VAL A O 1
ATOM 1003 N N . GLU A 1 124 ? 7.824 -2.446 -19.826 1.00 61.91 124 GLU A N 1
ATOM 1004 C CA . GLU A 1 124 ? 6.816 -3.507 -19.965 1.00 61.91 124 GLU A CA 1
ATOM 1005 C C . GLU A 1 124 ? 5.895 -3.567 -18.737 1.00 61.91 124 GLU A C 1
ATOM 1007 O O . GLU A 1 124 ? 4.683 -3.758 -18.844 1.00 61.91 124 GLU A O 1
ATOM 1012 N N . SER A 1 125 ? 6.438 -3.312 -17.542 1.00 59.81 125 SER A N 1
ATOM 1013 C CA . SER A 1 125 ? 5.625 -3.169 -16.335 1.00 59.81 125 SER A CA 1
ATOM 1014 C C . SER A 1 125 ? 4.693 -1.958 -16.383 1.00 59.81 125 SER A C 1
ATOM 1016 O O . SER A 1 125 ? 3.660 -1.977 -15.704 1.00 59.81 125 SER A O 1
ATOM 1018 N N . PHE A 1 126 ? 5.066 -0.927 -17.149 1.00 57.47 126 PHE A N 1
ATOM 1019 C CA . PHE A 1 126 ? 4.316 0.299 -17.403 1.00 57.47 126 PHE A CA 1
ATOM 1020 C C . PHE A 1 126 ? 3.238 0.135 -18.469 1.00 57.47 126 PHE A C 1
ATOM 1022 O O . PHE A 1 126 ? 2.127 0.621 -18.248 1.00 57.47 126 PHE A O 1
ATOM 1029 N N . ASP A 1 127 ? 3.529 -0.641 -19.511 1.00 55.44 127 ASP A N 1
ATOM 1030 C CA . ASP A 1 127 ? 2.644 -0.926 -20.640 1.00 55.44 127 ASP A CA 1
ATOM 1031 C C . ASP A 1 127 ? 1.620 -2.052 -20.353 1.00 55.44 127 ASP A C 1
ATOM 1033 O O . ASP A 1 127 ? 0.581 -2.123 -21.014 1.00 55.44 127 ASP A O 1
ATOM 1037 N N . ASP A 1 128 ? 1.818 -2.892 -19.323 1.00 60.53 128 ASP A N 1
ATOM 1038 C CA . ASP A 1 128 ? 0.863 -3.939 -18.887 1.00 60.53 128 ASP A CA 1
ATOM 1039 C C . ASP A 1 128 ? -0.374 -3.368 -18.135 1.00 60.53 128 ASP A C 1
ATOM 1041 O O . ASP A 1 128 ? -0.814 -3.842 -17.081 1.00 60.53 128 ASP A O 1
ATOM 1045 N N . VAL A 1 129 ? -0.961 -2.299 -18.680 1.00 54.47 129 VAL A N 1
ATOM 1046 C CA . VAL A 1 129 ? -2.114 -1.550 -18.144 1.00 54.47 129 VAL A CA 1
ATOM 1047 C C . VAL A 1 129 ? -3.416 -2.374 -18.181 1.00 54.47 129 VAL A C 1
ATOM 1049 O O . VAL A 1 129 ? -4.338 -2.123 -17.405 1.00 54.47 129 VAL A O 1
ATOM 1052 N N . LYS A 1 130 ? -3.494 -3.423 -19.013 1.00 53.47 130 LYS A N 1
ATOM 1053 C CA . LYS A 1 130 ? -4.686 -4.292 -19.162 1.00 53.47 130 LYS A CA 1
ATOM 1054 C C . LYS A 1 130 ? -4.619 -5.619 -18.397 1.00 53.47 130 LYS A C 1
ATOM 1056 O O . LYS A 1 130 ? -5.523 -6.444 -18.523 1.00 53.47 130 LYS A O 1
ATOM 1061 N N . SER A 1 131 ? -3.575 -5.832 -17.603 1.00 65.50 131 SER A N 1
ATOM 1062 C CA . SER A 1 131 ? -3.389 -7.058 -16.830 1.00 65.50 131 SER A CA 1
ATOM 1063 C C . SER A 1 131 ? -4.540 -7.298 -15.848 1.00 65.50 131 SER A C 1
ATOM 1065 O O . SER A 1 131 ? -4.926 -6.393 -15.104 1.00 65.50 131 SER A O 1
ATOM 1067 N N . ALA A 1 132 ? -5.026 -8.542 -15.747 1.00 70.44 132 ALA A N 1
ATOM 1068 C CA . ALA A 1 132 ? -6.001 -8.951 -14.724 1.00 70.44 132 ALA A CA 1
ATOM 1069 C C . ALA A 1 132 ? -5.525 -8.620 -13.293 1.00 70.44 132 ALA A C 1
ATOM 1071 O O . ALA A 1 132 ? -6.321 -8.427 -12.376 1.00 70.44 132 ALA A O 1
ATOM 1072 N N . TRP A 1 133 ? -4.212 -8.496 -13.119 1.00 73.25 133 TRP A N 1
ATOM 1073 C CA . TRP A 1 133 ? -3.580 -8.104 -11.875 1.00 73.25 133 TRP A CA 1
ATOM 1074 C C . TRP A 1 133 ? -3.851 -6.662 -11.443 1.00 73.25 133 TRP A C 1
ATOM 1076 O O . TRP A 1 133 ? -3.869 -6.404 -10.245 1.00 73.25 133 TRP A O 1
ATOM 1086 N N . ASN A 1 134 ? -4.136 -5.739 -12.365 1.00 73.56 134 ASN A N 1
ATOM 1087 C CA . ASN A 1 134 ? -4.477 -4.364 -11.988 1.00 73.56 134 ASN A CA 1
ATOM 1088 C C . ASN A 1 134 ? -5.795 -4.316 -11.202 1.00 73.56 134 ASN A C 1
ATOM 1090 O O . ASN A 1 134 ? -5.940 -3.489 -10.306 1.00 73.56 134 ASN A O 1
ATOM 1094 N N . TYR A 1 135 ? -6.718 -5.253 -11.452 1.00 78.44 135 TYR A N 1
ATOM 1095 C CA . TYR A 1 135 ? -7.916 -5.416 -10.624 1.00 78.44 135 TYR A CA 1
ATOM 1096 C C . TYR A 1 135 ? -7.587 -5.920 -9.217 1.00 78.44 135 TYR A C 1
ATOM 1098 O O . TYR A 1 135 ? -8.232 -5.497 -8.262 1.00 78.44 135 TYR A O 1
ATOM 1106 N N . VAL A 1 136 ? -6.577 -6.784 -9.067 1.00 80.88 136 VAL A N 1
ATOM 1107 C CA . VAL A 1 136 ? -6.123 -7.275 -7.754 1.00 80.88 136 VAL A CA 1
ATOM 1108 C C . VAL A 1 136 ? -5.503 -6.134 -6.950 1.00 80.88 136 VAL A C 1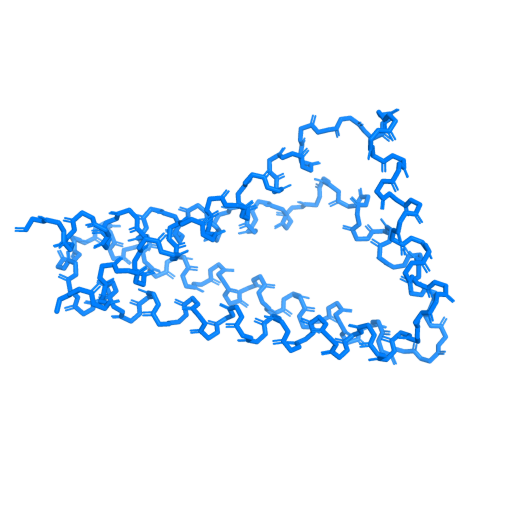
ATOM 1110 O O . VAL A 1 136 ? -5.906 -5.910 -5.809 1.00 80.88 136 VAL A O 1
ATOM 1113 N N . THR A 1 137 ? -4.606 -5.360 -7.563 1.00 79.94 137 THR A N 1
ATOM 1114 C CA . THR A 1 137 ? -3.993 -4.175 -6.947 1.00 79.94 137 THR A CA 1
ATOM 1115 C C . THR A 1 137 ? -5.051 -3.121 -6.601 1.00 79.94 137 THR A C 1
ATOM 1117 O O . THR A 1 137 ? -5.072 -2.593 -5.489 1.00 79.94 137 THR A O 1
ATOM 1120 N N . MET A 1 138 ? -6.000 -2.853 -7.507 1.00 82.81 138 MET A N 1
ATOM 1121 C CA . MET A 1 138 ? -7.107 -1.920 -7.262 1.00 82.81 138 MET A CA 1
ATOM 1122 C C . MET A 1 138 ? -8.001 -2.389 -6.109 1.00 82.81 138 MET A C 1
ATOM 1124 O O . MET A 1 138 ? -8.406 -1.571 -5.283 1.00 82.81 138 MET A O 1
ATOM 1128 N N . LEU A 1 139 ? -8.289 -3.689 -6.013 1.00 83.69 139 LEU A N 1
ATOM 1129 C CA . LEU A 1 139 ? -9.067 -4.263 -4.915 1.00 83.69 139 LEU A CA 1
ATOM 1130 C C . LEU A 1 139 ? -8.313 -4.147 -3.585 1.00 83.69 139 LEU A C 1
ATOM 1132 O O . LEU A 1 139 ? -8.907 -3.728 -2.591 1.00 83.69 139 LEU A O 1
ATOM 1136 N N . ALA A 1 140 ? -7.007 -4.433 -3.572 1.00 85.31 140 ALA A N 1
ATOM 1137 C CA . ALA A 1 140 ? -6.158 -4.275 -2.392 1.00 85.31 140 ALA A CA 1
ATOM 1138 C C . ALA A 1 140 ? -6.139 -2.818 -1.900 1.00 85.31 140 ALA A C 1
ATOM 1140 O O . ALA A 1 140 ? -6.355 -2.558 -0.716 1.00 85.31 140 ALA A O 1
AT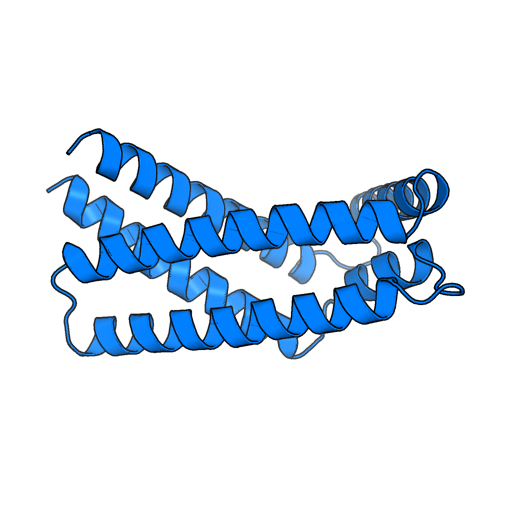OM 1141 N N . VAL A 1 141 ? -5.933 -1.855 -2.802 1.00 85.69 141 VAL A N 1
ATOM 1142 C CA . VAL A 1 141 ? -5.881 -0.421 -2.472 1.00 85.69 141 VAL A CA 1
ATOM 1143 C C . VAL A 1 141 ? -7.251 0.100 -2.037 1.00 85.69 141 VAL A C 1
ATOM 1145 O O . VAL A 1 141 ? -7.347 0.797 -1.030 1.00 85.69 141 VAL A O 1
ATOM 1148 N N . SER A 1 142 ? -8.326 -0.282 -2.729 1.00 86.00 142 SER A N 1
ATOM 1149 C CA . SER A 1 142 ? -9.693 0.135 -2.382 1.00 86.00 142 SER A CA 1
ATOM 1150 C C . SER A 1 142 ? -10.124 -0.400 -1.016 1.00 86.00 142 SER A C 1
ATOM 1152 O O . SER A 1 142 ? -10.721 0.325 -0.221 1.00 86.00 142 SER A O 1
ATOM 1154 N N . GLY A 1 143 ? -9.788 -1.657 -0.717 1.00 87.06 143 GLY A N 1
ATOM 1155 C CA . GLY A 1 143 ? -10.039 -2.266 0.584 1.00 87.06 143 GLY A CA 1
ATOM 1156 C C . GLY A 1 143 ? -9.297 -1.548 1.711 1.00 87.06 143 GLY A C 1
ATOM 1157 O O . GLY A 1 143 ? -9.909 -1.154 2.705 1.00 87.06 143 GLY A O 1
ATOM 1158 N N . LYS A 1 144 ? -8.000 -1.271 1.517 1.00 89.69 144 LYS A N 1
ATOM 1159 C CA . LYS A 1 144 ? -7.190 -0.473 2.452 1.00 89.69 144 LYS A CA 1
ATOM 1160 C C . LYS A 1 144 ? -7.755 0.930 2.659 1.00 89.69 144 LYS A C 1
ATOM 1162 O O . LYS A 1 144 ? -7.846 1.386 3.793 1.00 89.69 144 LYS A O 1
ATOM 1167 N N . LEU A 1 145 ? -8.196 1.591 1.593 1.00 90.06 145 LEU A N 1
ATOM 1168 C CA . LEU A 1 145 ? -8.767 2.934 1.657 1.00 90.06 145 LEU A CA 1
ATOM 1169 C C . LEU A 1 145 ? -10.069 2.968 2.468 1.00 90.06 145 LEU A C 1
ATOM 1171 O O . LEU A 1 145 ? -10.237 3.845 3.313 1.00 90.06 145 LEU A O 1
ATOM 1175 N N . LEU A 1 146 ? -10.957 1.984 2.286 1.00 89.38 146 LEU A N 1
ATOM 1176 C CA . LEU A 1 146 ? -12.165 1.847 3.108 1.00 89.38 146 LEU A CA 1
ATOM 1177 C C . LEU A 1 146 ? -11.825 1.657 4.593 1.00 89.38 146 LEU A C 1
ATOM 1179 O O . LEU A 1 146 ? -12.435 2.298 5.448 1.00 89.38 146 LEU A O 1
ATOM 1183 N N . LEU A 1 147 ? -10.837 0.817 4.907 1.00 89.19 147 LEU A N 1
ATOM 1184 C CA . LEU A 1 147 ? -10.380 0.599 6.283 1.00 89.19 147 LEU A CA 1
ATOM 1185 C C . LEU A 1 147 ? -9.734 1.852 6.883 1.00 89.19 147 LEU A C 1
ATOM 1187 O O . LEU A 1 147 ? -10.007 2.183 8.034 1.00 89.19 147 LEU A O 1
ATOM 1191 N N . ALA A 1 148 ? -8.942 2.585 6.100 1.00 88.62 148 ALA A N 1
ATOM 1192 C CA . ALA A 1 148 ? -8.336 3.839 6.523 1.00 88.62 148 ALA A CA 1
ATOM 1193 C C . ALA A 1 148 ? -9.401 4.897 6.845 1.00 88.62 148 ALA A C 1
ATOM 1195 O O . ALA A 1 148 ? -9.301 5.563 7.872 1.00 88.62 148 ALA A O 1
ATOM 1196 N N . VAL A 1 149 ? -10.461 5.007 6.033 1.00 89.94 149 VAL A N 1
ATOM 1197 C CA . VAL A 1 149 ? -11.605 5.887 6.332 1.00 89.94 149 VAL A CA 1
ATOM 1198 C C . VAL A 1 149 ? -12.261 5.497 7.654 1.00 89.94 149 VAL A C 1
ATOM 1200 O O . VAL A 1 149 ? -12.517 6.367 8.483 1.00 89.94 149 VAL A O 1
ATOM 1203 N N . LEU A 1 150 ? -12.509 4.205 7.882 1.00 87.75 150 LEU A N 1
ATOM 1204 C CA . LEU A 1 150 ? -13.111 3.742 9.133 1.00 87.75 150 LEU A CA 1
ATOM 1205 C C . LEU A 1 150 ? -12.218 4.030 10.348 1.00 87.75 150 LEU A C 1
ATOM 1207 O O . LEU A 1 150 ? -12.724 4.465 11.382 1.00 87.75 150 LEU A O 1
ATOM 1211 N N . LEU A 1 151 ? -10.903 3.844 10.217 1.00 87.62 151 LEU A N 1
ATOM 1212 C CA . LEU A 1 151 ? -9.943 4.162 11.270 1.00 87.62 151 LEU A CA 1
ATOM 1213 C C . LEU A 1 151 ? -9.912 5.667 11.568 1.00 87.62 151 LEU A C 1
ATOM 1215 O O . LEU A 1 151 ? -9.937 6.055 12.732 1.00 87.62 151 LEU A O 1
ATOM 1219 N N . VAL A 1 152 ? -9.921 6.521 10.539 1.00 88.94 152 VAL A N 1
ATOM 1220 C CA . VAL A 1 152 ? -9.996 7.982 10.710 1.00 88.94 152 VAL A CA 1
ATOM 1221 C C . VAL A 1 152 ? -11.296 8.377 11.408 1.00 88.94 152 VAL A C 1
ATOM 1223 O O . VAL A 1 152 ? -11.251 9.127 12.382 1.00 88.94 152 VAL A O 1
ATOM 1226 N N . LEU A 1 153 ? -12.440 7.846 10.969 1.00 87.00 153 LEU A N 1
ATOM 1227 C CA . LEU A 1 153 ? -13.733 8.118 11.599 1.00 87.00 153 LEU A CA 1
ATOM 1228 C C . LEU A 1 153 ? -13.728 7.713 13.074 1.00 87.00 153 LEU A C 1
ATOM 1230 O O . LEU A 1 153 ? -14.129 8.515 13.910 1.00 87.00 153 LEU A O 1
ATOM 1234 N N . TRP A 1 154 ? -13.202 6.533 13.408 1.00 86.38 154 TRP A N 1
ATOM 1235 C CA . TRP A 1 154 ? -13.052 6.124 14.805 1.00 86.38 154 TRP A CA 1
ATOM 1236 C C . TRP A 1 154 ? -12.156 7.075 15.599 1.00 86.38 154 TRP A C 1
ATOM 1238 O O . TRP A 1 154 ? -12.424 7.355 16.755 1.00 86.38 154 TRP A O 1
ATOM 1248 N N . THR A 1 155 ? -11.082 7.594 15.003 1.00 81.06 155 THR A N 1
ATOM 1249 C CA . THR A 1 155 ? -10.194 8.497 15.740 1.00 81.06 155 THR A CA 1
ATOM 1250 C C . THR A 1 155 ? -10.786 9.879 16.013 1.00 81.06 155 THR A C 1
ATOM 1252 O O . THR A 1 155 ? -10.280 10.565 16.898 1.00 81.06 155 THR A O 1
ATOM 1255 N N . VAL A 1 156 ? -11.781 10.322 15.239 1.00 73.25 156 VAL A N 1
ATOM 1256 C CA . VAL A 1 156 ? -12.365 11.674 15.327 1.00 73.25 156 VAL A CA 1
ATOM 1257 C C . VAL A 1 156 ? -13.576 11.729 16.267 1.00 73.25 156 VAL A C 1
ATOM 1259 O O . VAL A 1 156 ? -13.834 12.793 16.833 1.00 73.25 156 VAL A O 1
ATOM 1262 N N . PHE A 1 157 ? -14.293 10.615 16.437 1.00 59.81 157 PHE A N 1
ATOM 1263 C CA . PHE A 1 157 ? -15.481 10.487 17.290 1.00 59.81 157 PHE A CA 1
ATOM 1264 C C . PHE A 1 157 ? -15.174 9.737 18.588 1.00 59.81 157 PHE A C 1
ATOM 1266 O O . PHE A 1 157 ? -15.766 10.119 19.622 1.00 59.81 157 PHE A O 1
#

Radius of gyration: 17.53 Å; chains: 1; bounding box: 42×26×47 Å

Organism: Selenomonas ruminantium (NCBI:txid971)

pLDDT: mean 77.57, std 11.64, range [50.62, 92.5]

Secondary structure (DSSP, 8-state):
-HHHHHHHHHHHHHHHHHHHHHHHHHHS-TTSHHHHHHHHHHHHHHHHS-HHHHHHHHHHHHHHHHHHHHHHHHHHHHHS---HHHHHHHHHHHHHHHHHHHHHHHHHHHTTSTT--HHHHHHHHHH-TT-HHHHHHHHHHHHHHHHHHHHHHHHH-

Sequence (157 aa):
MLTIQCYAFFWLLSNCSSMKIIMDRLGTEAETDEYKEKRDEIESLGNFFSGESITRMFMIIGVLLLLFDCVGFFLTYQYVELRPWQLVVFCLSIAALFIDAGRDVYRYRDLKSEDADVSAILVESFDDVKSAWNYVTMLAVSGKLLLAVLLVLWTVF

Foldseek 3Di:
DVVLLVLLVVLLVVLVVVLVVLCCLLVDDCPDPVNVVVLVVLLVVLVPDQLVVVLVVVVVVLVVVVVSLVVLLVLLVVFLPDDPVLVVLSVLLVVLSVVLSVVSVVLSVVSPDPPDSSSVSVVVVSVVSPDPNSVSVNSNSVSSNVSSVSSNVRVVD